Protein AF-A0A9J5WFP3-F1 (afdb_monomer)

Radius of gyration: 14.96 Å; Cα contacts (8 Å, |Δi|>4): 66; chains: 1; bounding box: 45×20×37 Å

Nearest PDB structures (foldseek):
  6uc2-assembly1_A  TM=3.367E-01  e=6.254E+00  Homo sapiens

Sequence (61 aa):
MEKESNKKPRILCLHGYRESAEILKKLILRWPESVTGKLDFVFLDAPFPAKGKSRLEGSIK

pLDDT: mean 88.83, std 12.8, range [39.41, 98.19]

Solvent-accessible surface area (backbone atoms only — not comparable to full-atom values): 4068 Å² total; per-residue (Å²): 133,84,80,80,71,91,63,56,58,75,42,84,44,76,48,62,91,46,59,36,24,66,58,46,47,60,60,57,68,71,53,58,62,90,56,57,75,57,48,38,79,46,67,45,67,75,94,71,86,60,84,70,82,38,95,55,67,85,76,68,131

Structure (mmCIF, N/CA/C/O backbone):
data_AF-A0A9J5WFP3-F1
#
_entry.id   AF-A0A9J5WFP3-F1
#
loop_
_atom_site.group_PDB
_atom_site.id
_atom_site.type_symbol
_atom_site.label_atom_id
_atom_site.label_alt_id
_atom_site.label_comp_id
_atom_site.label_asym_id
_atom_site.label_entity_id
_atom_site.label_seq_id
_atom_site.pdbx_PDB_ins_code
_atom_site.Cartn_x
_atom_site.Cartn_y
_atom_site.Cartn_z
_atom_site.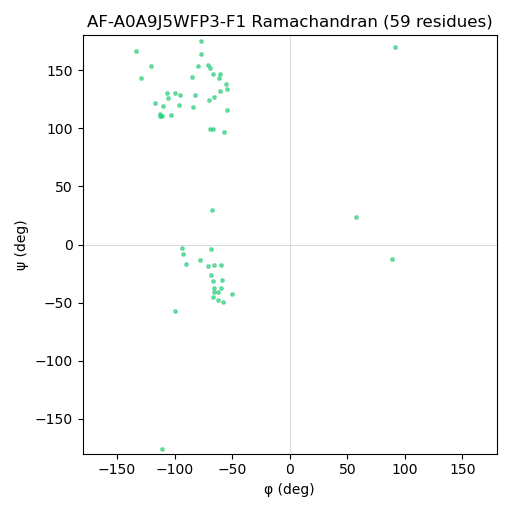occupancy
_atom_site.B_iso_or_equiv
_atom_site.auth_seq_id
_atom_site.auth_c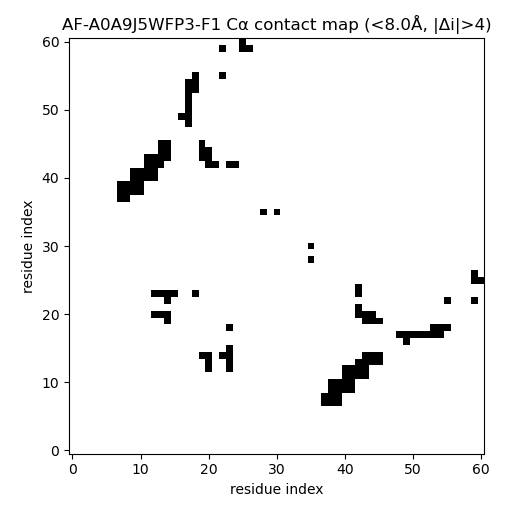omp_id
_atom_site.auth_asym_id
_atom_site.auth_atom_id
_atom_site.pdbx_PDB_model_num
ATOM 1 N N . MET A 1 1 ? -30.916 1.037 19.962 1.00 39.41 1 MET A N 1
ATOM 2 C CA . MET A 1 1 ? -29.493 0.995 20.351 1.00 39.41 1 MET A CA 1
ATOM 3 C C . MET A 1 1 ? -28.710 0.686 19.091 1.00 39.41 1 MET A C 1
ATOM 5 O O . MET A 1 1 ? -28.752 -0.447 18.621 1.00 39.41 1 MET A O 1
ATOM 9 N N . GLU A 1 2 ? -28.151 1.712 18.453 1.00 52.25 2 GLU A N 1
ATOM 10 C CA . GLU A 1 2 ? -27.336 1.528 17.253 1.00 52.25 2 GLU A CA 1
ATOM 11 C C . GLU A 1 2 ? -26.078 0.752 17.648 1.00 52.25 2 GLU A C 1
ATOM 13 O O . GLU A 1 2 ? -25.405 1.090 18.621 1.00 52.25 2 GLU A O 1
ATOM 18 N N . LYS A 1 3 ? -25.795 -0.350 16.948 1.00 56.97 3 LYS A N 1
ATOM 19 C CA . LYS A 1 3 ? -24.510 -1.032 17.084 1.00 56.97 3 LYS A CA 1
ATOM 20 C C . LYS A 1 3 ? -23.475 -0.104 16.464 1.00 56.97 3 LYS A C 1
ATOM 22 O O . LYS A 1 3 ? -23.330 -0.112 15.245 1.00 56.97 3 LYS A O 1
ATOM 27 N N . GLU A 1 4 ? -22.757 0.663 17.278 1.00 60.00 4 GLU A N 1
ATOM 28 C CA . GLU A 1 4 ? -21.481 1.233 16.858 1.00 60.00 4 GLU A CA 1
ATOM 29 C C . GLU A 1 4 ? -20.588 0.063 16.444 1.00 60.00 4 GLU A C 1
ATOM 31 O O . GLU A 1 4 ? -20.005 -0.656 17.260 1.00 60.00 4 GLU A O 1
ATOM 36 N N . SER A 1 5 ? -20.545 -0.214 15.145 1.00 64.81 5 SER A N 1
ATOM 37 C CA . SER A 1 5 ? -19.587 -1.150 14.599 1.00 64.81 5 SER A CA 1
ATOM 38 C C . SER A 1 5 ? -18.223 -0.505 14.785 1.00 64.81 5 SER A C 1
ATOM 40 O O . SER A 1 5 ? -17.830 0.345 13.992 1.00 64.81 5 SER A O 1
ATOM 42 N N . ASN A 1 6 ? -17.504 -0.917 15.827 1.00 72.12 6 ASN A N 1
ATOM 43 C CA . ASN A 1 6 ? -16.143 -0.484 16.161 1.00 72.12 6 ASN A CA 1
ATOM 44 C C . ASN A 1 6 ? -15.096 -0.962 15.119 1.00 72.12 6 ASN A C 1
ATOM 46 O O . ASN A 1 6 ? -13.953 -1.280 15.438 1.00 72.12 6 ASN A O 1
ATOM 50 N N . LYS A 1 7 ? -15.513 -1.123 13.857 1.00 87.06 7 LYS A N 1
ATOM 51 C CA . LYS A 1 7 ? -14.700 -1.595 12.744 1.00 87.06 7 LYS A CA 1
ATOM 52 C C . LYS A 1 7 ? -14.176 -0.381 11.994 1.00 87.06 7 LYS A C 1
ATOM 54 O O . LYS A 1 7 ? -14.957 0.405 11.462 1.00 87.06 7 LYS A O 1
ATOM 59 N N . LYS A 1 8 ? -12.850 -0.262 11.930 1.00 93.56 8 LYS A N 1
ATOM 60 C CA . LYS A 1 8 ? -12.180 0.749 11.108 1.00 93.56 8 LYS A CA 1
ATOM 61 C C . LYS A 1 8 ? -12.645 0.619 9.648 1.00 93.56 8 LYS A C 1
ATOM 63 O O . LYS A 1 8 ? -12.746 -0.513 9.159 1.00 93.56 8 LYS A O 1
ATOM 68 N N . PRO A 1 9 ? -12.918 1.729 8.941 1.00 95.44 9 PRO A N 1
ATOM 69 C CA . PRO A 1 9 ? -13.170 1.695 7.507 1.00 95.44 9 PRO A CA 1
ATOM 70 C C . PRO A 1 9 ? -12.017 1.011 6.773 1.00 95.44 9 PRO A C 1
ATOM 72 O O . PRO A 1 9 ? -10.849 1.300 7.043 1.00 95.44 9 PRO A O 1
ATOM 75 N N . ARG A 1 10 ? -12.355 0.108 5.848 1.00 96.94 10 ARG A N 1
ATOM 76 C CA . ARG A 1 10 ? -11.371 -0.632 5.052 1.00 96.94 10 ARG A CA 1
ATOM 77 C C . ARG A 1 10 ? -11.145 0.064 3.721 1.00 96.94 10 ARG A C 1
ATOM 79 O O . ARG A 1 10 ? -12.104 0.330 2.999 1.00 96.94 10 ARG A O 1
ATOM 86 N N . ILE A 1 11 ? -9.887 0.319 3.390 1.00 97.44 11 ILE A N 1
ATOM 87 C CA . ILE A 1 11 ? -9.468 1.009 2.174 1.00 97.44 11 ILE A CA 1
ATOM 88 C C . ILE A 1 11 ? -8.625 0.054 1.337 1.00 97.44 11 ILE A C 1
ATOM 90 O O . ILE A 1 11 ? -7.595 -0.444 1.792 1.00 97.44 11 ILE A O 1
ATOM 94 N N . LEU A 1 12 ? -9.062 -0.191 0.103 1.00 98.19 12 LEU A N 1
ATOM 95 C CA . LEU A 1 12 ? -8.273 -0.915 -0.885 1.00 98.19 12 LEU A CA 1
ATOM 96 C C . LEU A 1 12 ? -7.305 0.056 -1.573 1.00 98.19 12 LEU A C 1
ATOM 98 O O . LEU A 1 12 ? -7.725 1.010 -2.225 1.00 98.19 12 LEU A O 1
ATOM 102 N N . CYS A 1 13 ? -6.010 -0.197 -1.428 1.00 98.00 13 CYS A N 1
ATOM 103 C CA . CYS A 1 13 ? -4.925 0.629 -1.937 1.00 98.00 13 CYS A CA 1
ATOM 104 C C . CYS A 1 13 ? -4.326 -0.006 -3.197 1.00 98.00 13 CYS A C 1
ATOM 106 O O . CYS A 1 13 ? -3.673 -1.048 -3.123 1.00 98.00 13 CYS A O 1
ATOM 108 N N . LEU A 1 14 ? -4.530 0.645 -4.344 1.00 97.56 14 LEU A N 1
ATOM 109 C CA . LEU A 1 14 ? -4.019 0.213 -5.646 1.00 97.56 14 LEU A CA 1
ATOM 110 C C . LEU A 1 14 ? -2.844 1.101 -6.065 1.00 97.56 14 LEU A C 1
ATOM 112 O O . LEU A 1 14 ? -2.961 2.328 -6.070 1.00 97.56 14 LEU A O 1
ATOM 116 N N . HIS A 1 15 ? -1.705 0.488 -6.381 1.00 95.62 15 HIS A N 1
ATOM 117 C CA . HIS A 1 15 ? -0.476 1.206 -6.718 1.00 95.62 15 HIS A CA 1
ATOM 118 C C . HIS A 1 15 ? -0.486 1.776 -8.147 1.00 95.62 15 HIS A C 1
ATOM 120 O O . HIS A 1 15 ? -1.285 1.395 -9.001 1.00 95.62 15 HIS A O 1
ATOM 126 N N . GLY A 1 16 ? 0.438 2.706 -8.406 1.00 93.19 16 GLY A N 1
ATOM 127 C CA . GLY A 1 16 ? 0.623 3.321 -9.720 1.00 93.19 16 GLY A CA 1
ATOM 128 C C . GLY A 1 16 ? 1.368 2.435 -10.727 1.00 93.19 16 GLY A C 1
ATOM 129 O O . GLY A 1 16 ? 1.864 1.354 -10.408 1.00 93.19 16 GLY A O 1
ATOM 130 N N . TYR A 1 17 ? 1.472 2.918 -11.965 1.00 93.81 17 TYR A N 1
ATOM 131 C CA . TYR A 1 17 ? 2.203 2.245 -13.042 1.00 93.81 17 TYR A CA 1
ATOM 132 C C . TYR A 1 17 ? 3.689 2.058 -12.702 1.00 93.81 17 TYR A C 1
ATOM 134 O O . TYR A 1 17 ? 4.349 3.022 -12.324 1.00 93.81 17 TYR A O 1
ATOM 142 N N . ARG A 1 18 ? 4.218 0.839 -12.897 1.00 92.81 18 ARG A N 1
ATOM 143 C CA . ARG A 1 18 ? 5.609 0.447 -12.562 1.00 92.81 18 ARG A CA 1
ATOM 144 C C . ARG A 1 18 ? 5.985 0.647 -11.088 1.00 92.81 18 ARG A C 1
ATOM 146 O O . ARG A 1 18 ? 7.162 0.754 -10.764 1.00 92.81 18 ARG A O 1
ATOM 153 N N . GLU A 1 19 ? 4.992 0.670 -10.209 1.00 93.44 19 GLU A N 1
ATOM 154 C CA . GLU A 1 19 ? 5.168 0.655 -8.757 1.00 93.44 19 GLU A CA 1
ATOM 155 C C . GLU A 1 19 ? 4.689 -0.686 -8.180 1.00 93.44 19 GLU A C 1
ATOM 157 O O . GLU A 1 19 ? 4.297 -1.584 -8.927 1.00 93.44 19 GLU A O 1
ATOM 162 N N . SER A 1 20 ? 4.711 -0.809 -6.853 1.00 93.81 20 SER A N 1
ATOM 163 C CA . SER A 1 20 ? 4.191 -1.960 -6.113 1.00 93.81 20 SER A CA 1
ATOM 164 C C . SER A 1 20 ? 3.336 -1.532 -4.920 1.00 93.81 20 SER A C 1
ATOM 166 O O . SER A 1 20 ? 3.365 -0.375 -4.477 1.00 93.81 20 SER A O 1
ATOM 168 N N . ALA A 1 21 ? 2.600 -2.490 -4.367 1.00 96.25 21 ALA A N 1
ATOM 169 C CA . ALA A 1 21 ? 1.879 -2.387 -3.106 1.00 96.25 21 ALA A CA 1
ATOM 170 C C . ALA A 1 21 ? 2.779 -1.860 -1.978 1.00 96.25 21 ALA A C 1
ATOM 172 O O . ALA A 1 21 ? 2.377 -0.973 -1.224 1.00 96.25 21 ALA A O 1
ATOM 173 N N . GLU A 1 22 ? 4.016 -2.355 -1.902 1.00 94.69 22 GLU A N 1
ATOM 174 C CA . GLU A 1 22 ? 4.993 -1.952 -0.888 1.00 94.69 22 GLU A CA 1
ATOM 175 C C . GLU A 1 22 ? 5.413 -0.484 -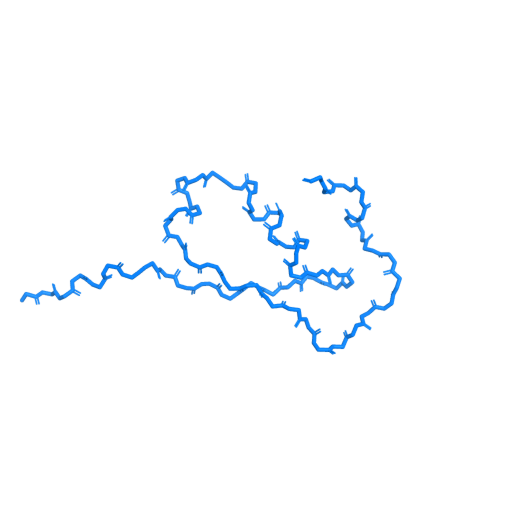1.045 1.00 94.69 22 GLU A C 1
ATOM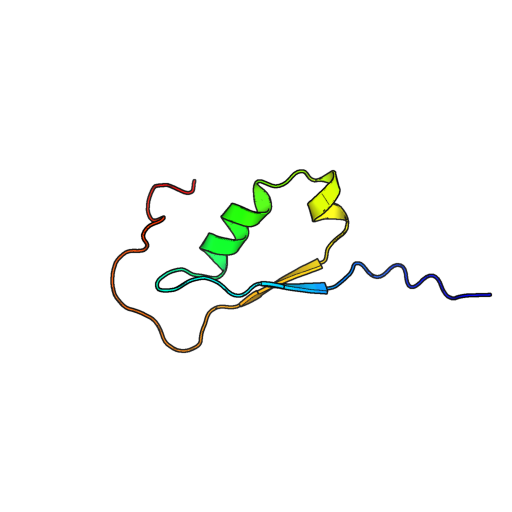 177 O O . GLU A 1 22 ? 5.498 0.253 -0.062 1.00 94.69 22 GLU A O 1
ATOM 182 N N . ILE A 1 23 ? 5.607 -0.019 -2.282 1.00 94.38 23 ILE A N 1
ATOM 183 C CA . ILE A 1 23 ? 5.920 1.388 -2.554 1.00 94.38 23 ILE A CA 1
ATOM 184 C C . ILE A 1 23 ? 4.767 2.286 -2.088 1.00 94.38 23 ILE A C 1
ATOM 186 O O . ILE A 1 23 ? 4.997 3.250 -1.354 1.00 94.38 23 ILE A O 1
ATOM 190 N N . LEU A 1 24 ? 3.524 1.949 -2.442 1.00 95.81 24 LEU A N 1
ATOM 191 C CA . LEU A 1 24 ? 2.355 2.709 -1.996 1.00 95.81 24 LEU A CA 1
ATOM 192 C C . LEU A 1 24 ? 2.209 2.689 -0.468 1.00 95.81 24 LEU A C 1
ATOM 194 O O . LEU A 1 24 ? 1.930 3.727 0.135 1.00 95.81 24 LEU A O 1
ATOM 198 N N . LYS A 1 25 ? 2.448 1.541 0.171 1.00 96.50 25 LYS A N 1
ATOM 199 C CA . LYS A 1 25 ? 2.414 1.402 1.630 1.00 96.50 25 LYS A CA 1
ATOM 200 C C . LYS A 1 25 ? 3.393 2.351 2.305 1.00 96.50 25 LYS A C 1
ATOM 202 O O . LYS A 1 25 ? 2.988 3.101 3.192 1.00 96.50 25 LYS A O 1
ATOM 207 N N . LYS A 1 26 ? 4.647 2.390 1.855 1.00 95.25 26 LYS A N 1
ATOM 208 C CA . LYS A 1 26 ? 5.647 3.319 2.396 1.00 95.25 26 LYS A CA 1
ATOM 209 C C . LYS A 1 26 ? 5.237 4.783 2.239 1.00 95.25 26 LYS A C 1
ATOM 211 O O . LYS A 1 26 ? 5.470 5.574 3.147 1.00 95.25 26 LYS A O 1
ATOM 216 N N . LEU A 1 27 ? 4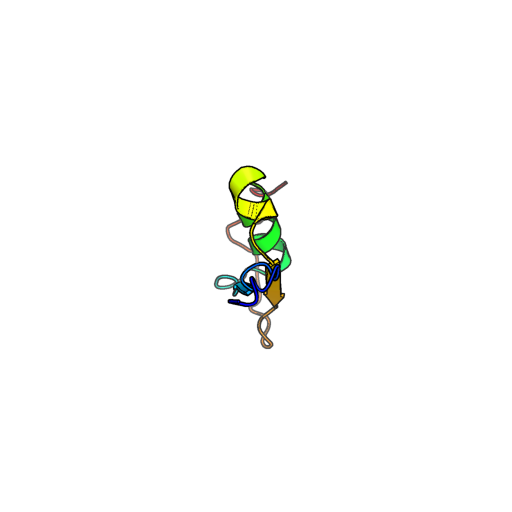.602 5.154 1.125 1.00 94.56 27 LEU A N 1
ATOM 217 C CA . LEU A 1 27 ? 4.091 6.515 0.933 1.00 94.56 27 LEU A CA 1
ATOM 218 C C . LEU A 1 27 ? 2.950 6.849 1.903 1.00 94.56 27 LEU A C 1
ATOM 220 O O . LEU A 1 27 ? 2.972 7.923 2.501 1.00 94.56 27 LEU A O 1
ATOM 224 N N . ILE A 1 28 ? 1.984 5.942 2.084 1.00 95.50 28 ILE A N 1
ATOM 22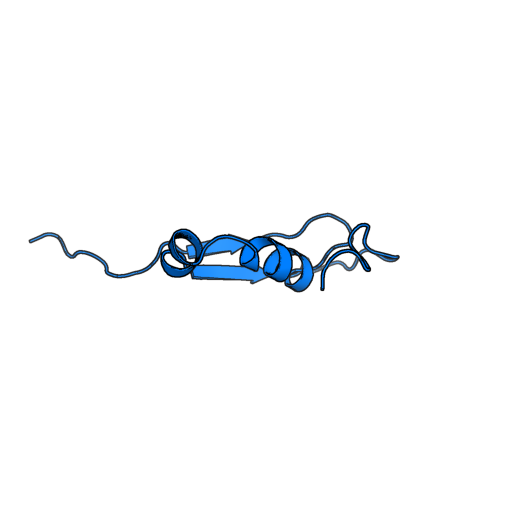5 C CA . ILE A 1 28 ? 0.848 6.146 2.999 1.00 95.50 28 ILE A CA 1
ATOM 226 C C . ILE A 1 28 ? 1.313 6.206 4.457 1.00 95.50 28 ILE A C 1
ATOM 228 O O . ILE A 1 28 ? 0.813 7.025 5.224 1.00 95.50 28 ILE A O 1
ATOM 232 N N . LEU A 1 29 ? 2.310 5.407 4.844 1.00 92.56 29 LEU A N 1
ATOM 233 C CA . LEU A 1 29 ? 2.852 5.417 6.207 1.00 92.56 29 LEU A CA 1
ATOM 234 C C . LEU A 1 29 ? 3.607 6.708 6.573 1.00 92.56 29 LEU A C 1
ATOM 236 O O . LEU A 1 29 ? 3.992 6.875 7.725 1.00 92.56 29 LEU A O 1
ATOM 240 N N . ARG A 1 30 ? 3.778 7.651 5.636 1.00 94.81 30 ARG A N 1
ATOM 241 C CA . ARG A 1 30 ? 4.243 9.017 5.940 1.00 94.81 30 ARG A CA 1
ATOM 242 C C . ARG A 1 30 ? 3.142 9.908 6.517 1.00 94.81 30 ARG A C 1
ATOM 244 O O . ARG A 1 30 ? 3.440 11.008 6.976 1.00 94.81 30 ARG A O 1
ATOM 251 N N . TRP A 1 31 ? 1.878 9.492 6.441 1.00 96.06 31 TRP A N 1
ATOM 252 C CA . TRP A 1 31 ? 0.774 10.229 7.046 1.00 96.06 31 TRP A CA 1
ATOM 253 C C . TRP A 1 31 ? 0.809 10.129 8.577 1.00 96.06 31 TRP A C 1
ATOM 255 O O . TRP A 1 31 ? 1.313 9.145 9.118 1.00 96.06 31 TRP A O 1
ATOM 265 N N . PRO A 1 32 ? 0.238 11.114 9.292 1.00 97.56 32 PRO A N 1
ATOM 266 C CA . PRO A 1 32 ? 0.159 11.069 10.746 1.00 97.56 32 PRO A CA 1
ATOM 267 C C . PRO A 1 32 ? -0.627 9.857 11.261 1.00 97.56 32 PRO A C 1
ATOM 269 O O . PRO A 1 32 ? -1.641 9.460 10.679 1.00 97.56 32 PRO A O 1
ATOM 272 N N . GLU A 1 33 ? -0.229 9.339 12.424 1.00 96.19 33 GLU A N 1
ATOM 273 C CA . GLU A 1 33 ? -0.921 8.234 13.106 1.00 96.19 33 GLU A CA 1
ATOM 274 C C . GLU A 1 33 ? -2.388 8.564 13.425 1.00 96.19 33 GLU A C 1
ATOM 276 O O . GLU A 1 33 ? -3.261 7.699 13.371 1.00 96.19 33 GLU A O 1
ATOM 281 N N . SER A 1 34 ? -2.695 9.845 13.658 1.00 96.38 34 SER A N 1
ATOM 282 C CA . SER A 1 34 ? -4.063 10.334 13.869 1.00 96.38 34 SER A CA 1
ATOM 283 C C . SER A 1 34 ? -5.007 10.073 12.685 1.00 96.38 34 SER A C 1
ATOM 285 O O . SER A 1 34 ? -6.232 10.122 12.857 1.00 96.38 34 SER A O 1
ATOM 287 N N . VAL A 1 35 ? -4.446 9.790 11.503 1.00 95.50 35 VAL A N 1
ATOM 288 C CA . VAL A 1 35 ? -5.155 9.363 10.295 1.00 95.50 35 VAL A CA 1
ATOM 289 C C . VAL A 1 35 ? -5.052 7.849 10.131 1.00 95.50 35 VAL A C 1
ATOM 291 O O . VAL A 1 35 ? -6.078 7.170 10.086 1.00 95.50 35 VAL A O 1
ATOM 294 N N . THR A 1 36 ? -3.836 7.299 10.069 1.00 96.00 36 THR A N 1
ATOM 295 C CA . THR A 1 36 ? -3.630 5.877 9.736 1.00 96.00 36 THR A CA 1
ATOM 296 C C . THR A 1 36 ? -4.182 4.935 10.804 1.00 96.00 36 THR A C 1
ATOM 298 O O . THR A 1 36 ? -4.722 3.884 10.472 1.00 96.00 36 THR A O 1
ATOM 301 N N . GLY A 1 37 ? -4.167 5.341 12.075 1.00 95.06 37 GLY A N 1
ATOM 302 C CA . GLY A 1 37 ? -4.733 4.580 13.186 1.00 95.06 37 GLY A CA 1
ATOM 303 C C . GLY A 1 37 ? -6.255 4.414 13.120 1.00 95.06 37 GLY A C 1
ATOM 304 O O . GLY A 1 37 ? -6.788 3.513 13.769 1.00 95.06 37 GLY A O 1
ATOM 305 N N . LYS A 1 38 ? -6.963 5.221 12.319 1.00 95.25 38 LYS A N 1
ATOM 306 C CA . LYS A 1 38 ? -8.428 5.154 12.157 1.00 95.25 38 LYS A CA 1
ATOM 307 C C . LYS A 1 38 ? -8.872 4.277 10.988 1.00 95.25 38 LYS A C 1
ATOM 309 O O . LYS A 1 38 ? -10.066 4.031 10.851 1.00 95.25 38 LYS A O 1
ATOM 314 N N . LEU A 1 39 ? -7.938 3.813 10.161 1.00 95.69 39 LEU A N 1
ATOM 315 C CA . LEU A 1 39 ? -8.214 3.112 8.911 1.00 95.69 39 LEU A CA 1
ATOM 316 C C . LEU A 1 39 ? -7.607 1.706 8.932 1.00 95.69 39 LEU A C 1
ATOM 318 O O . LEU A 1 39 ? -6.634 1.440 9.637 1.00 95.69 39 LEU A O 1
ATOM 322 N N . ASP A 1 40 ? -8.205 0.802 8.164 1.00 95.88 40 ASP A N 1
ATOM 323 C CA . ASP A 1 40 ? -7.631 -0.499 7.825 1.00 95.88 40 ASP A CA 1
ATOM 324 C C . ASP A 1 40 ? -7.260 -0.488 6.338 1.00 95.88 40 ASP A C 1
ATOM 326 O O . ASP A 1 40 ? -8.120 -0.277 5.483 1.00 95.88 40 ASP A O 1
ATOM 330 N N . PHE A 1 41 ? -5.980 -0.670 6.018 1.00 97.75 41 PHE A N 1
ATOM 331 C CA . PHE A 1 41 ? -5.480 -0.576 4.648 1.00 97.75 41 PHE A CA 1
ATOM 332 C C . PHE A 1 41 ? -5.155 -1.957 4.088 1.00 97.75 41 PHE A C 1
ATOM 334 O O . PHE A 1 41 ? -4.407 -2.729 4.689 1.00 97.75 41 PHE A O 1
ATOM 341 N N . VAL A 1 42 ? -5.657 -2.236 2.889 1.00 98.19 42 VAL A N 1
ATOM 342 C CA . VAL A 1 42 ? -5.357 -3.450 2.131 1.00 98.19 42 VAL A CA 1
ATOM 343 C C . VAL A 1 42 ? -4.561 -3.054 0.896 1.00 98.19 42 VAL A C 1
ATOM 345 O O . VAL A 1 42 ? -5.095 -2.406 0.002 1.00 98.19 42 VAL A O 1
ATOM 348 N N . PHE A 1 43 ? -3.292 -3.442 0.838 1.00 98.19 43 PHE A N 1
ATOM 349 C CA . PHE A 1 43 ? -2.411 -3.168 -0.298 1.00 98.19 43 PHE A CA 1
ATOM 350 C C . PHE A 1 43 ? -2.312 -4.407 -1.185 1.00 98.19 43 PHE A C 1
ATOM 352 O O . PHE A 1 43 ? -2.051 -5.493 -0.671 1.00 98.19 43 PHE A O 1
ATOM 359 N N . LEU A 1 44 ? -2.504 -4.246 -2.495 1.00 97.75 44 LEU A N 1
ATOM 360 C CA . LEU A 1 44 ? -2.409 -5.336 -3.471 1.00 97.75 44 LEU A CA 1
ATOM 361 C C . LEU A 1 44 ? -1.499 -4.950 -4.632 1.00 97.75 44 LEU A C 1
ATOM 363 O O . LEU A 1 44 ? -1.526 -3.804 -5.081 1.00 97.75 44 LEU A O 1
ATOM 367 N N . ASP A 1 45 ? -0.740 -5.925 -5.128 1.00 97.12 45 ASP A N 1
ATOM 368 C CA . ASP A 1 45 ? -0.014 -5.816 -6.389 1.00 97.12 45 ASP A CA 1
ATOM 369 C C . ASP A 1 45 ? -0.922 -6.179 -7.569 1.00 97.12 45 ASP A C 1
ATOM 371 O O . ASP A 1 45 ? -1.765 -7.079 -7.487 1.00 97.12 45 ASP A O 1
ATOM 375 N N . ALA A 1 46 ? -0.741 -5.479 -8.687 1.00 95.44 46 ALA A N 1
ATOM 376 C CA . ALA A 1 46 ? -1.387 -5.826 -9.943 1.00 95.44 46 ALA A CA 1
ATOM 377 C C . ALA A 1 46 ? -0.849 -7.173 -10.479 1.00 95.44 46 ALA A C 1
ATOM 379 O O . ALA A 1 46 ? 0.338 -7.467 -10.339 1.00 95.44 46 ALA A O 1
ATOM 380 N N . PRO A 1 47 ? -1.683 -7.982 -11.160 1.00 95.75 47 PRO A N 1
ATOM 381 C CA . PRO A 1 47 ? -1.305 -9.335 -11.579 1.00 95.75 47 PRO A CA 1
ATOM 382 C C . PRO A 1 47 ? -0.269 -9.379 -12.712 1.00 95.75 47 PRO A C 1
ATOM 384 O O . PRO A 1 47 ? 0.356 -10.415 -12.932 1.00 95.75 47 PRO A O 1
ATOM 387 N N . PHE A 1 48 ? -0.086 -8.279 -13.449 1.00 94.62 48 PHE A N 1
ATOM 388 C CA . PHE A 1 48 ? 0.813 -8.218 -14.600 1.00 94.62 48 PHE A CA 1
ATOM 389 C C . PHE A 1 48 ? 1.999 -7.292 -14.308 1.00 94.62 48 PHE A C 1
ATOM 391 O O . PHE A 1 48 ? 1.812 -6.074 -14.233 1.00 94.62 48 PHE A O 1
ATOM 398 N N . PRO A 1 49 ? 3.222 -7.832 -14.160 1.00 89.56 49 PRO A N 1
ATOM 399 C CA . PRO A 1 49 ? 4.380 -7.025 -13.811 1.00 89.56 49 PRO A CA 1
ATOM 400 C C . PRO A 1 49 ? 4.790 -6.122 -14.978 1.00 89.56 49 PRO A C 1
ATOM 402 O O . PRO A 1 49 ? 5.094 -6.586 -16.080 1.00 89.56 49 PRO A O 1
ATOM 405 N N . ALA A 1 50 ? 4.860 -4.818 -14.717 1.00 89.56 50 ALA A N 1
ATOM 406 C CA . ALA A 1 50 ? 5.473 -3.867 -15.633 1.00 89.56 50 ALA A CA 1
ATOM 407 C C . ALA A 1 50 ? 6.997 -3.881 -15.436 1.00 89.56 50 ALA A C 1
ATOM 409 O O . ALA A 1 50 ? 7.492 -3.765 -14.317 1.00 89.56 50 ALA A O 1
ATOM 410 N N . LYS A 1 51 ? 7.756 -4.044 -16.524 1.00 85.00 51 LYS A N 1
ATOM 411 C CA . LYS A 1 51 ? 9.222 -4.135 -16.464 1.00 85.00 51 LYS A CA 1
ATOM 412 C C . LYS A 1 51 ? 9.876 -2.752 -16.337 1.00 85.00 51 LYS A C 1
ATOM 414 O O . LYS A 1 51 ? 9.359 -1.749 -16.828 1.00 85.00 51 LYS A O 1
ATOM 419 N N . GLY A 1 52 ? 11.072 -2.735 -15.748 1.00 86.44 52 GLY A N 1
ATOM 420 C CA . GLY A 1 52 ? 11.923 -1.550 -15.612 1.00 86.44 52 GLY A CA 1
ATOM 421 C C . GLY A 1 52 ? 11.707 -0.776 -14.310 1.00 86.44 52 GLY A C 1
ATOM 422 O O . GLY A 1 52 ? 10.757 -1.017 -13.579 1.00 86.44 52 GLY A O 1
ATOM 423 N N . LYS A 1 53 ? 12.595 0.188 -14.046 1.00 85.88 53 LYS A N 1
ATOM 424 C CA . LYS A 1 53 ? 12.681 0.921 -12.772 1.00 85.88 53 LYS A CA 1
ATOM 425 C C . LYS A 1 53 ? 11.434 1.721 -12.392 1.00 85.88 53 LYS A C 1
ATOM 427 O O . LYS A 1 53 ? 10.817 2.334 -13.264 1.00 85.88 53 LYS A O 1
ATOM 432 N N . SER A 1 54 ? 11.112 1.769 -11.109 1.00 86.50 54 SER A N 1
ATOM 433 C CA . SER A 1 54 ? 10.090 2.684 -10.587 1.00 86.50 54 SER A CA 1
ATOM 434 C C . SER A 1 54 ? 10.600 4.131 -10.667 1.00 86.50 54 SER A C 1
ATOM 436 O O . SER A 1 54 ? 11.808 4.374 -10.593 1.00 86.50 54 SER A O 1
ATOM 438 N N . ARG A 1 55 ? 9.7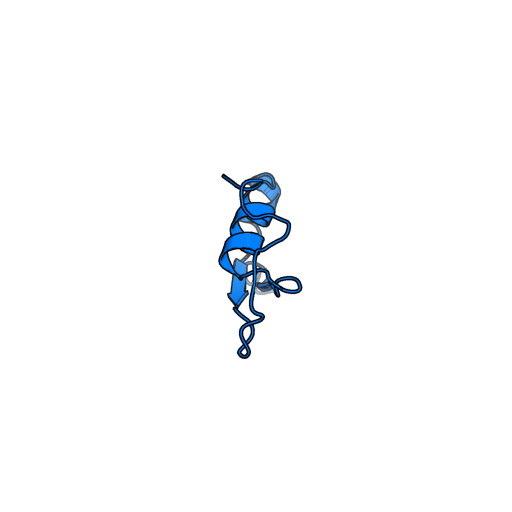04 5.121 -10.801 1.00 86.00 55 ARG A N 1
ATOM 439 C CA . ARG A 1 55 ? 10.121 6.539 -10.705 1.00 86.00 55 ARG A CA 1
ATOM 440 C C . ARG A 1 55 ? 10.545 6.894 -9.278 1.00 86.00 55 ARG A C 1
ATOM 442 O O . ARG A 1 55 ? 11.312 7.830 -9.069 1.00 86.00 55 ARG A O 1
ATOM 449 N N . LEU A 1 56 ? 10.007 6.167 -8.311 1.00 85.25 56 LEU A N 1
ATOM 450 C CA . LEU A 1 56 ? 10.208 6.378 -6.888 1.00 85.25 56 LEU A CA 1
ATOM 451 C C . LEU A 1 56 ? 11.347 5.522 -6.320 1.00 85.25 56 LEU A C 1
ATOM 453 O O . LEU A 1 56 ? 11.704 5.674 -5.149 1.00 85.25 56 LEU A O 1
ATOM 457 N N . GLU A 1 57 ? 11.952 4.665 -7.143 1.00 79.88 57 GLU A N 1
ATOM 458 C CA . GLU A 1 57 ? 13.125 3.868 -6.800 1.00 79.88 57 GLU A CA 1
ATOM 459 C C . GLU A 1 57 ? 14.258 4.784 -6.295 1.00 79.88 57 GLU A C 1
ATOM 461 O O . GLU A 1 57 ? 14.737 5.665 -7.006 1.00 79.88 57 GLU A O 1
ATOM 466 N N . GLY A 1 58 ? 14.641 4.631 -5.021 1.00 76.62 58 GLY A N 1
ATOM 467 C CA . GLY A 1 58 ? 15.652 5.461 -4.344 1.00 76.62 58 GLY A CA 1
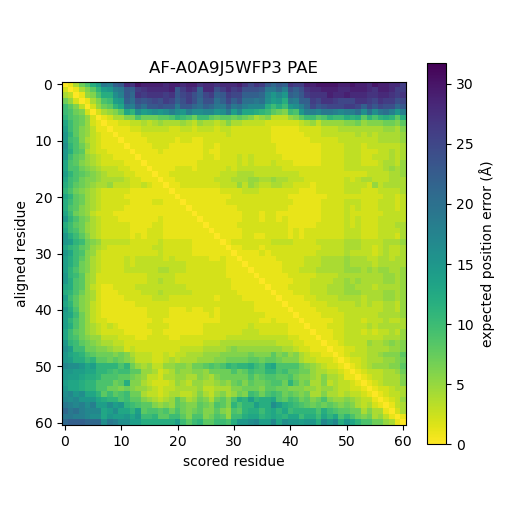ATOM 468 C C . GLY A 1 58 ? 15.129 6.731 -3.653 1.00 76.62 58 GLY A C 1
ATOM 469 O O . GLY A 1 58 ? 15.845 7.308 -2.837 1.00 76.62 58 GLY A O 1
ATOM 470 N N . SER A 1 59 ? 13.883 7.141 -3.910 1.00 77.00 59 SER A N 1
ATOM 471 C CA . SER A 1 59 ? 13.244 8.293 -3.241 1.00 77.00 59 SER A CA 1
ATOM 472 C C . SER A 1 59 ? 12.494 7.909 -1.963 1.00 77.00 59 SER A C 1
ATOM 474 O O . 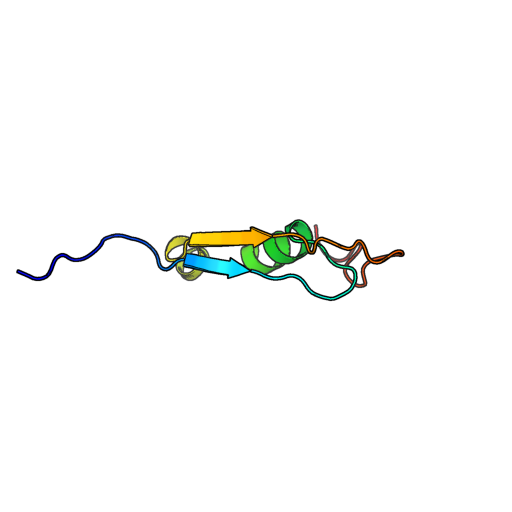SER A 1 59 ? 12.164 8.768 -1.145 1.00 77.00 59 SER A O 1
ATOM 476 N N . ILE A 1 60 ? 12.202 6.620 -1.799 1.00 72.75 60 ILE A N 1
ATOM 477 C CA . ILE A 1 60 ? 11.456 6.081 -0.667 1.00 72.75 60 ILE A CA 1
ATOM 478 C C . ILE A 1 60 ? 12.423 5.250 0.180 1.00 72.75 60 ILE A C 1
ATOM 480 O O . ILE A 1 60 ? 12.873 4.193 -0.264 1.00 72.75 60 ILE A O 1
ATOM 484 N N . LYS A 1 61 ? 12.754 5.738 1.380 1.00 61.00 61 LYS A N 1
ATOM 485 C CA . LYS A 1 61 ? 13.425 4.942 2.418 1.00 61.00 61 LYS A CA 1
ATOM 486 C C . LYS A 1 61 ? 12.361 4.251 3.258 1.00 61.00 61 LYS A C 1
ATOM 488 O O . LYS A 1 61 ? 11.517 4.988 3.807 1.00 61.00 61 LYS A O 1
#

Foldseek 3Di:
DDPPPLDQAEDEDEDDDQDALVRSVLVVVVDDCVPVVRHHYDGHGDPDHDDDDDPCVVVGD

InterPro domains:
  IPR005645 Serine hydrolase domain [PF03959] (7-58)
  IPR029058 Alpha/Beta hydrolase fold [G3DSA:3.40.50.1820] (5-60)

Secondary structure (DSSP, 8-state):
------PPPEEEEE--TT--HHHHHHHHTTS-HHHHTT-EEEEE--SSPPPS--SSTTT--

Organism: Solanum commersonii (NCBI:txid4109)

Mean predicted aligned error: 5.65 Å